Protein AF-A0ABD0QQ56-F1 (afdb_monomer)

Foldseek 3Di:
DADWDKDWDKDWDDQPPPPPDDDDDPPCPGPRDIDTDIDIDGDDPDDPDPPPPPDDDDDDDWDFDADPVRHTPDTDD

Organism: Cirrhinus mrigala (NCBI:txid683832)

Radius of gyration: 23.87 Å; Cα contacts (8 Å, |Δi|>4): 67; chains: 1; bounding box: 57×42×49 Å

Solvent-accessible surface area (backbone atoms only — not comparable to full-atom values): 5565 Å² total; per-residue (Å²): 140,84,75,65,54,69,52,67,48,80,42,76,42,79,57,77,82,67,88,67,77,94,74,94,64,101,75,72,76,63,66,66,49,67,43,77,52,65,49,74,40,78,69,75,91,71,77,84,74,78,82,59,93,83,66,91,72,84,80,92,81,86,54,72,43,62,48,98,88,66,48,80,77,43,68,69,133

InterPro domains:
  IPR001067 Nuclear translocator [PR00785] (1-20)
  IPR001067 Nuclear translocator [PR00785] (34-50)
  IPR001067 Nuclear translocator [PR00785] (61-77)
  IPR050933 Circadian Clock Transcription Factors [PTHR23042] (1-77)

Structure (mmCIF, N/CA/C/O backbone):
data_AF-A0ABD0QQ56-F1
#
_entry.id   AF-A0ABD0QQ56-F1
#
loop_
_atom_site.group_PDB
_atom_site.id
_atom_site.type_symbol
_atom_site.label_atom_id
_atom_site.label_alt_id
_atom_site.label_comp_id
_atom_site.label_asym_id
_atom_site.label_entity_id
_atom_site.label_seq_id
_atom_site.pdbx_PDB_ins_code
_atom_site.Cartn_x
_atom_site.Cartn_y
_atom_site.Cartn_z
_atom_site.occupancy
_atom_site.B_iso_or_equiv
_atom_site.auth_seq_id
_atom_site.auth_comp_id
_atom_site.auth_asym_id
_atom_site.auth_atom_id
_atom_site.pdbx_PDB_model_num
ATOM 1 N N . PHE A 1 1 ? 12.078 -5.727 13.436 1.00 85.69 1 PHE A N 1
ATOM 2 C CA . PHE A 1 1 ? 11.360 -5.563 12.153 1.00 85.69 1 PHE A CA 1
ATOM 3 C C . PHE A 1 1 ? 10.589 -4.244 12.182 1.00 85.69 1 PHE A C 1
ATOM 5 O O . PHE A 1 1 ? 10.175 -3.856 13.268 1.00 85.69 1 PHE A O 1
ATOM 12 N N . CYS A 1 2 ? 10.429 -3.548 11.051 1.00 91.69 2 CYS A N 1
ATOM 13 C CA . CYS A 1 2 ? 9.608 -2.333 10.927 1.00 91.69 2 CYS A CA 1
ATOM 14 C C . CYS A 1 2 ? 8.816 -2.342 9.605 1.00 91.69 2 CYS A C 1
ATOM 16 O O . CYS A 1 2 ? 9.242 -2.982 8.643 1.00 91.69 2 CYS A O 1
ATOM 18 N N . THR A 1 3 ? 7.676 -1.644 9.561 1.00 92.62 3 THR A N 1
ATOM 19 C CA . THR A 1 3 ? 6.831 -1.531 8.359 1.00 92.62 3 THR A CA 1
ATOM 20 C C . THR A 1 3 ? 7.268 -0.338 7.508 1.00 92.62 3 THR A C 1
ATOM 22 O O . THR A 1 3 ? 7.227 0.798 7.975 1.00 92.62 3 THR A O 1
ATOM 25 N N . ILE A 1 4 ? 7.664 -0.584 6.256 1.00 95.38 4 ILE A N 1
ATOM 26 C CA . ILE A 1 4 ? 8.106 0.449 5.306 1.00 95.38 4 ILE A CA 1
ATOM 27 C C . ILE A 1 4 ? 7.086 0.587 4.174 1.00 95.38 4 ILE A C 1
ATOM 29 O O . ILE A 1 4 ? 6.756 -0.392 3.510 1.00 95.38 4 ILE A O 1
ATOM 33 N N . HIS A 1 5 ? 6.628 1.814 3.921 1.00 94.38 5 HIS A N 1
ATOM 34 C CA . HIS A 1 5 ? 5.834 2.144 2.743 1.00 94.38 5 HIS A CA 1
ATOM 35 C C . HIS A 1 5 ? 6.772 2.503 1.585 1.00 94.38 5 HIS A C 1
ATOM 37 O O . HIS A 1 5 ? 7.437 3.542 1.615 1.00 94.38 5 HIS A O 1
ATOM 43 N N . SER A 1 6 ? 6.840 1.631 0.582 1.00 96.19 6 SER A N 1
ATOM 44 C CA . SER A 1 6 ? 7.676 1.819 -0.605 1.00 96.19 6 SER A CA 1
ATOM 45 C C . SER A 1 6 ? 6.864 2.400 -1.757 1.00 96.19 6 SER A C 1
ATOM 47 O O . SER A 1 6 ? 5.857 1.826 -2.158 1.00 96.19 6 SER A O 1
ATOM 49 N N . THR A 1 7 ? 7.323 3.510 -2.331 1.00 97.38 7 THR A N 1
ATOM 50 C CA . THR A 1 7 ? 6.756 4.087 -3.559 1.00 97.38 7 THR A CA 1
ATOM 51 C C . THR A 1 7 ? 7.835 4.116 -4.632 1.00 97.38 7 THR A C 1
ATOM 53 O O . THR A 1 7 ? 8.934 4.615 -4.383 1.00 97.38 7 THR A O 1
ATOM 56 N N . GLY A 1 8 ? 7.548 3.590 -5.821 1.00 96.94 8 GLY A N 1
ATOM 57 C CA . GLY A 1 8 ? 8.544 3.453 -6.879 1.00 96.94 8 GLY A CA 1
ATOM 58 C C . GLY A 1 8 ? 7.950 3.141 -8.245 1.00 96.94 8 GLY A C 1
ATOM 59 O O . GLY A 1 8 ? 6.736 3.173 -8.427 1.00 96.94 8 GLY A O 1
ATOM 60 N N . TYR A 1 9 ? 8.827 2.844 -9.198 1.00 96.44 9 TYR A N 1
ATOM 61 C CA . TYR A 1 9 ? 8.478 2.480 -10.569 1.00 96.44 9 TYR A CA 1
ATOM 62 C C . TYR A 1 9 ? 9.463 1.444 -11.123 1.00 96.44 9 TYR A C 1
ATOM 64 O O . TYR A 1 9 ? 10.622 1.381 -10.704 1.00 96.44 9 TYR A O 1
ATOM 72 N N . LEU A 1 10 ? 9.000 0.622 -12.068 1.00 93.75 10 LEU A N 1
ATOM 73 C CA . LEU A 1 10 ? 9.871 -0.283 -12.817 1.00 93.75 10 LEU A CA 1
ATOM 74 C C . LEU A 1 10 ? 10.625 0.510 -13.880 1.00 93.75 10 LEU A C 1
ATOM 76 O O . LEU A 1 10 ? 10.029 1.286 -14.630 1.00 93.75 10 LEU A O 1
ATOM 80 N N . LYS A 1 11 ? 11.936 0.307 -13.947 1.00 90.69 11 LYS A N 1
ATOM 81 C CA . LYS A 1 11 ? 12.811 0.951 -14.913 1.00 90.69 11 LYS A CA 1
ATOM 82 C C . LYS A 1 11 ? 13.633 -0.095 -15.642 1.00 90.69 11 LYS A C 1
ATOM 84 O O . LYS A 1 11 ? 14.427 -0.796 -15.021 1.00 90.69 11 LYS A O 1
ATOM 89 N N . SER A 1 12 ? 13.468 -0.143 -16.958 1.00 88.25 12 SER A N 1
ATOM 90 C CA . SER A 1 12 ? 14.421 -0.798 -17.839 1.00 88.25 12 SER A CA 1
ATOM 91 C C . SER A 1 12 ? 15.608 0.125 -18.092 1.00 88.25 12 SER A C 1
ATOM 93 O O . SER A 1 12 ? 15.470 1.342 -18.259 1.00 88.25 12 SER A O 1
ATOM 95 N N . TRP A 1 13 ? 16.790 -0.466 -18.120 1.00 80.69 13 TRP A N 1
ATOM 96 C CA . TRP A 1 13 ? 18.009 0.176 -18.564 1.00 80.69 13 TRP A CA 1
ATOM 97 C C . TRP A 1 13 ? 18.445 -0.471 -19.874 1.00 80.69 13 TRP A C 1
ATOM 99 O O . TRP A 1 13 ? 18.317 -1.690 -20.018 1.00 80.69 13 TRP A O 1
ATOM 109 N N . PRO A 1 14 ? 18.938 0.323 -20.840 1.00 72.81 14 PRO A N 1
ATOM 110 C CA . PRO A 1 14 ? 19.515 -0.246 -22.045 1.00 72.81 14 PRO A CA 1
ATOM 111 C C . PRO A 1 14 ? 20.680 -1.171 -21.661 1.00 72.81 14 PRO A C 1
ATOM 113 O O . PRO A 1 14 ? 21.340 -0.906 -20.648 1.00 72.81 14 PRO A O 1
ATOM 116 N N . PRO A 1 15 ? 20.953 -2.223 -22.454 1.00 66.81 15 PRO A N 1
ATOM 117 C CA . PRO A 1 15 ? 22.082 -3.107 -22.211 1.00 66.81 15 PRO A CA 1
ATOM 118 C C . PRO A 1 15 ? 23.343 -2.261 -22.060 1.00 66.81 15 PRO A C 1
ATOM 120 O O . PRO A 1 15 ? 23.704 -1.492 -22.959 1.00 66.81 15 PRO A O 1
ATOM 123 N N . ILE A 1 16 ? 23.989 -2.347 -20.899 1.00 60.00 16 ILE A N 1
ATOM 124 C CA . ILE A 1 16 ? 25.272 -1.686 -20.704 1.00 60.00 16 ILE A CA 1
ATOM 125 C C . ILE A 1 16 ? 26.220 -2.419 -21.649 1.00 60.00 16 ILE A C 1
ATOM 127 O O . ILE A 1 16 ? 26.489 -3.601 -21.452 1.00 60.00 16 ILE A O 1
ATOM 131 N N . LYS A 1 17 ? 26.723 -1.736 -22.685 1.00 55.84 17 LYS A N 1
ATOM 132 C CA . LYS A 1 17 ? 27.922 -2.182 -23.403 1.00 55.84 17 LYS A CA 1
ATOM 133 C C . LYS A 1 17 ? 29.090 -2.068 -22.425 1.00 55.84 17 LYS A C 1
ATOM 135 O O . LYS A 1 17 ? 29.884 -1.137 -22.504 1.00 55.84 17 LYS A O 1
ATOM 140 N N . MET A 1 18 ? 29.142 -2.944 -21.428 1.00 49.50 18 MET A N 1
ATOM 141 C CA . MET A 1 18 ? 30.364 -3.171 -20.686 1.00 49.50 18 MET A CA 1
ATOM 142 C C . MET A 1 18 ? 31.284 -3.789 -21.722 1.00 49.50 18 MET A C 1
ATOM 144 O O . MET A 1 18 ? 31.029 -4.896 -22.182 1.00 49.50 18 MET A O 1
ATOM 148 N N . GLY A 1 19 ? 32.260 -3.002 -22.178 1.00 46.88 19 GLY A N 1
ATOM 149 C CA . GLY A 1 19 ? 33.343 -3.462 -23.034 1.00 46.88 19 GLY A CA 1
ATOM 150 C C . GLY A 1 19 ? 34.204 -4.448 -22.261 1.00 46.88 19 GLY A C 1
ATOM 151 O O . GLY A 1 19 ? 35.297 -4.106 -21.829 1.00 46.88 19 GLY A O 1
ATOM 152 N N . LEU A 1 20 ? 33.651 -5.628 -22.004 1.00 44.97 20 LEU A N 1
ATOM 153 C CA . LEU A 1 20 ? 34.422 -6.814 -21.732 1.00 44.97 20 LEU A CA 1
ATOM 154 C C . LEU A 1 20 ? 34.436 -7.581 -23.045 1.00 44.97 20 LEU A C 1
ATOM 156 O O . LEU A 1 20 ? 33.383 -7.833 -23.631 1.00 44.97 20 LEU A O 1
ATOM 160 N N . ASP A 1 21 ? 35.655 -7.776 -23.517 1.00 42.41 21 ASP A N 1
ATOM 161 C CA . ASP A 1 21 ? 36.013 -8.221 -24.846 1.00 42.41 21 ASP A CA 1
ATOM 162 C C . ASP A 1 21 ? 35.246 -9.454 -25.328 1.00 42.41 21 ASP A C 1
ATOM 164 O O . ASP A 1 21 ? 34.770 -10.285 -24.556 1.00 42.41 21 ASP A O 1
ATOM 168 N N . GLU A 1 22 ? 35.159 -9.503 -26.653 1.00 50.09 22 GLU A N 1
ATOM 169 C CA . GLU A 1 22 ? 34.765 -10.619 -27.498 1.00 50.09 22 GLU A CA 1
ATOM 170 C C . GLU A 1 22 ? 35.016 -11.993 -26.852 1.00 50.09 22 GLU A C 1
ATOM 172 O O . GLU A 1 22 ? 36.157 -12.439 -26.765 1.00 50.09 22 GLU A O 1
ATOM 177 N N . ASP A 1 23 ? 33.950 -12.720 -26.510 1.00 37.78 23 ASP A N 1
ATOM 178 C CA . ASP A 1 23 ? 33.948 -14.147 -26.808 1.00 37.78 23 ASP A CA 1
ATOM 179 C C . ASP A 1 23 ? 32.548 -14.644 -27.174 1.00 37.78 23 ASP A C 1
ATOM 181 O O . ASP A 1 23 ? 31.521 -14.206 -26.649 1.00 37.78 23 ASP A O 1
ATOM 185 N N . ASN A 1 24 ? 32.546 -15.494 -28.188 1.00 47.88 24 ASN A N 1
ATOM 186 C CA . ASN A 1 24 ? 31.409 -15.963 -28.955 1.00 47.88 24 ASN A CA 1
ATOM 187 C C . ASN A 1 24 ? 30.549 -16.919 -28.126 1.00 47.88 24 ASN A C 1
ATOM 189 O O . ASN A 1 24 ? 30.975 -18.040 -27.915 1.00 47.88 24 ASN A O 1
ATOM 193 N N . GLU A 1 25 ? 29.316 -16.542 -27.780 1.00 41.41 25 GLU A N 1
ATOM 194 C CA . GLU A 1 25 ? 28.236 -17.499 -27.497 1.00 41.41 25 GLU A CA 1
ATOM 195 C C . GLU A 1 25 ? 26.912 -16.947 -28.075 1.00 41.41 25 GLU A C 1
ATOM 197 O O . GLU A 1 25 ? 26.569 -15.787 -27.820 1.00 41.41 25 GLU A O 1
ATOM 202 N N . PRO A 1 26 ? 26.149 -17.726 -28.870 1.00 43.47 26 PRO A N 1
ATOM 203 C CA . PRO A 1 26 ? 25.003 -17.232 -29.642 1.00 43.47 26 PRO A CA 1
ATOM 204 C C . PRO A 1 26 ? 23.709 -17.014 -28.834 1.00 43.47 26 PRO A C 1
ATOM 206 O O . PRO A 1 26 ? 22.652 -16.873 -29.441 1.00 43.47 26 PRO A O 1
ATOM 209 N N . ASP A 1 27 ? 23.773 -16.949 -27.500 1.00 46.03 27 ASP A N 1
ATOM 210 C CA . ASP A 1 27 ? 22.589 -16.841 -26.625 1.00 46.03 27 ASP A CA 1
ATOM 211 C C . ASP A 1 27 ? 22.657 -15.655 -25.642 1.00 46.03 27 ASP A C 1
ATOM 213 O O . ASP A 1 27 ? 21.987 -15.618 -24.613 1.00 46.03 27 ASP A O 1
ATOM 217 N N . ASN A 1 28 ? 23.484 -14.648 -25.941 1.00 50.66 28 ASN A N 1
ATOM 218 C CA . ASN A 1 28 ? 23.536 -13.412 -25.160 1.00 50.66 28 ASN A CA 1
ATOM 219 C C . ASN A 1 28 ? 22.456 -12.425 -25.637 1.00 50.66 28 ASN A C 1
ATOM 221 O O . ASN A 1 28 ? 22.755 -11.372 -26.210 1.00 50.66 28 ASN A O 1
ATOM 225 N N . GLU A 1 29 ? 21.184 -12.765 -25.412 1.00 53.06 29 GLU A N 1
ATOM 226 C CA . GLU A 1 29 ? 20.094 -11.787 -25.395 1.00 53.06 29 GLU A CA 1
ATOM 227 C C . GLU A 1 29 ? 20.402 -10.773 -24.289 1.00 53.06 29 GLU A C 1
ATOM 229 O O . GLU A 1 29 ? 20.108 -10.986 -23.113 1.00 53.06 29 GLU A O 1
ATOM 234 N N . GLY A 1 30 ? 21.093 -9.697 -24.685 1.00 49.88 30 GLY A N 1
ATOM 235 C CA . GLY A 1 30 ? 21.701 -8.712 -23.801 1.00 49.88 30 GLY A CA 1
ATOM 236 C C . GLY A 1 30 ? 20.825 -8.392 -22.599 1.00 49.88 30 GLY A C 1
ATOM 237 O O . GLY A 1 30 ? 19.636 -8.111 -22.745 1.00 49.88 30 GLY A O 1
ATOM 238 N N . CYS A 1 31 ? 21.428 -8.454 -21.413 1.00 55.62 31 CYS A N 1
ATOM 239 C CA . CYS A 1 31 ? 20.771 -8.242 -20.133 1.00 55.62 31 CYS A CA 1
ATOM 240 C C . CYS A 1 31 ? 19.970 -6.927 -20.127 1.00 55.62 31 CYS A C 1
ATOM 242 O O . CYS A 1 31 ? 20.476 -5.846 -19.827 1.00 55.62 31 CYS A O 1
ATOM 244 N N . ASN A 1 32 ? 18.686 -7.006 -20.474 1.00 64.19 32 ASN A N 1
ATOM 245 C CA . ASN A 1 32 ? 17.748 -5.907 -20.329 1.00 64.19 32 ASN A CA 1
ATOM 246 C C . ASN A 1 32 ? 17.499 -5.760 -18.828 1.00 64.19 32 ASN A C 1
ATOM 248 O O . ASN A 1 32 ? 16.633 -6.419 -18.254 1.00 64.19 32 ASN A O 1
ATOM 252 N N . LEU A 1 33 ? 18.327 -4.954 -18.165 1.00 75.75 33 LEU A N 1
ATOM 253 C CA . LEU A 1 33 ? 18.264 -4.749 -16.724 1.00 75.75 33 LEU A CA 1
ATOM 254 C C . LEU A 1 33 ? 16.971 -3.995 -16.396 1.00 75.75 33 LEU A C 1
ATOM 256 O O . LEU A 1 33 ? 16.910 -2.775 -16.520 1.00 75.75 33 LEU A O 1
ATOM 260 N N . SER A 1 34 ? 15.927 -4.717 -15.993 1.00 86.12 34 SER A N 1
ATOM 261 C CA . SE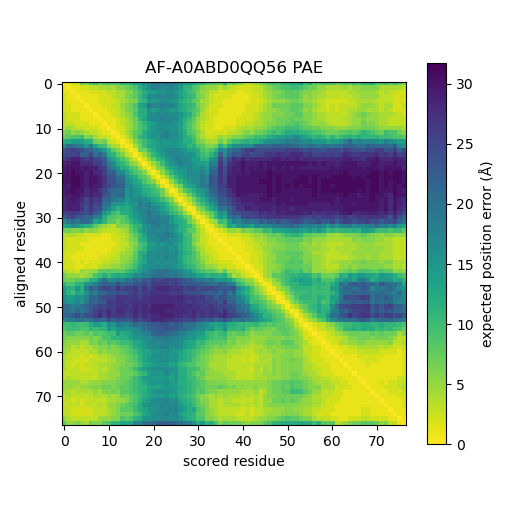R A 1 34 ? 14.702 -4.135 -15.444 1.00 86.12 34 SER A CA 1
ATOM 262 C C . SER A 1 34 ? 14.746 -4.212 -13.922 1.00 86.12 34 SER A C 1
ATOM 264 O O . SER A 1 34 ? 14.868 -5.300 -13.359 1.00 86.12 34 SER A O 1
ATOM 266 N N . CYS A 1 35 ? 14.679 -3.068 -13.242 1.00 90.56 35 CYS A N 1
ATOM 267 C CA . CYS A 1 35 ? 14.695 -3.006 -11.784 1.00 90.56 35 CYS A CA 1
ATOM 268 C C . CYS A 1 35 ? 13.601 -2.093 -11.227 1.00 90.56 35 CYS A C 1
ATOM 270 O O . CYS A 1 35 ? 13.160 -1.140 -11.870 1.00 90.56 35 CYS A O 1
ATOM 272 N N . LEU A 1 36 ? 13.163 -2.37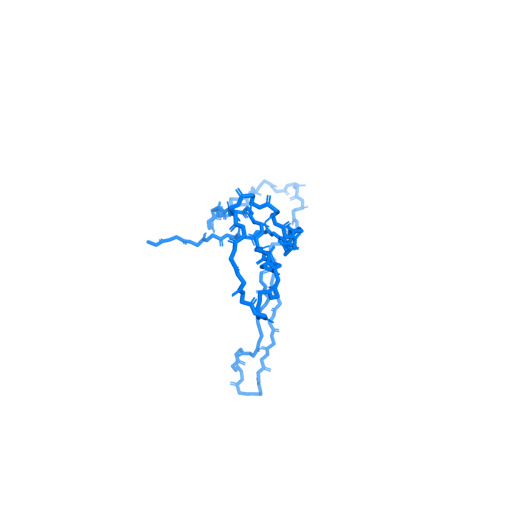9 -9.999 1.00 94.50 36 LEU A N 1
ATOM 273 C CA . LEU A 1 36 ? 12.326 -1.464 -9.233 1.00 94.50 36 LEU A CA 1
ATOM 274 C C . LEU A 1 36 ? 13.213 -0.379 -8.622 1.00 94.50 36 LEU A C 1
ATOM 276 O O . LEU A 1 36 ? 14.081 -0.668 -7.800 1.00 94.50 36 LEU A O 1
ATOM 280 N N . VAL A 1 37 ? 12.954 0.874 -8.979 1.00 96.12 37 VAL A N 1
ATOM 281 C CA . VAL A 1 37 ? 13.531 2.036 -8.300 1.00 96.12 37 VAL A CA 1
ATOM 282 C C . VAL A 1 37 ? 12.472 2.580 -7.352 1.00 96.12 37 VAL A C 1
ATOM 284 O O . VAL A 1 37 ? 11.411 3.018 -7.796 1.00 96.12 37 VAL A O 1
ATOM 287 N N . ALA A 1 38 ? 12.736 2.536 -6.046 1.00 97.94 38 ALA A N 1
ATOM 288 C CA . ALA A 1 38 ? 11.760 2.914 -5.028 1.00 97.94 38 ALA A CA 1
ATOM 289 C C . ALA A 1 38 ? 12.377 3.700 -3.868 1.00 97.94 38 ALA A C 1
ATOM 291 O O . ALA A 1 38 ? 13.556 3.563 -3.548 1.00 97.94 38 ALA A O 1
ATOM 292 N N . ILE A 1 39 ? 11.535 4.500 -3.215 1.00 98.12 39 ILE A N 1
ATOM 293 C CA . ILE A 1 39 ? 11.81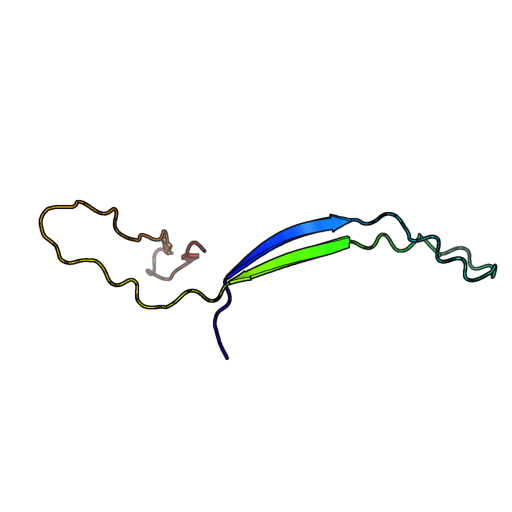5 5.184 -1.953 1.00 98.12 39 ILE A CA 1
ATOM 294 C C . ILE A 1 39 ? 11.012 4.487 -0.858 1.00 98.12 39 ILE A C 1
ATOM 296 O O . ILE A 1 39 ? 9.787 4.404 -0.956 1.00 98.12 39 ILE A O 1
ATOM 300 N N . GLY A 1 40 ? 11.691 4.028 0.193 1.00 96.94 40 GLY A N 1
ATOM 301 C CA . GLY A 1 40 ? 11.060 3.497 1.400 1.00 96.94 40 GLY A CA 1
ATOM 302 C C . GLY A 1 40 ? 10.841 4.590 2.445 1.00 96.94 40 GLY A C 1
ATOM 303 O O . GLY A 1 40 ? 11.772 5.316 2.789 1.00 96.94 40 GLY A O 1
ATOM 304 N N . ARG A 1 41 ? 9.619 4.708 2.968 1.00 94.94 41 ARG A N 1
ATOM 305 C CA . ARG A 1 41 ? 9.254 5.634 4.049 1.00 94.94 41 ARG A CA 1
ATOM 306 C C . ARG A 1 41 ? 8.756 4.871 5.269 1.00 94.94 41 ARG A C 1
ATOM 308 O O . ARG A 1 41 ? 7.853 4.046 5.159 1.00 94.94 41 ARG A O 1
ATOM 315 N N . LEU A 1 42 ? 9.290 5.200 6.441 1.00 93.62 42 LEU A N 1
ATOM 316 C CA . LEU A 1 42 ? 8.742 4.749 7.718 1.00 93.62 42 LEU A CA 1
ATOM 317 C C . LEU A 1 42 ? 7.600 5.696 8.120 1.00 93.62 42 LEU A C 1
ATOM 319 O O . LEU A 1 42 ? 7.852 6.870 8.387 1.00 93.62 42 LEU A O 1
ATOM 323 N N . HIS A 1 43 ? 6.357 5.209 8.139 1.00 86.44 43 HIS A N 1
ATOM 324 C CA . HIS A 1 43 ? 5.215 5.995 8.620 1.00 86.44 43 HIS A CA 1
ATOM 325 C C . HIS A 1 43 ? 5.001 5.754 10.123 1.00 86.44 43 HIS A C 1
ATOM 327 O O . HIS A 1 43 ? 4.927 4.597 10.539 1.00 86.44 43 HIS A O 1
ATOM 333 N N . PRO A 1 44 ? 4.890 6.808 10.953 1.00 79.44 44 PRO A N 1
ATOM 334 C CA . PRO A 1 44 ? 4.546 6.650 12.360 1.00 79.44 44 PRO A CA 1
ATOM 335 C C . PRO A 1 44 ? 3.106 6.134 12.508 1.00 79.44 44 PRO A C 1
ATOM 337 O O . PRO A 1 44 ? 2.190 6.632 11.862 1.00 79.44 44 PRO A O 1
ATOM 340 N N . HIS A 1 45 ? 2.900 5.146 13.384 1.00 71.25 45 HIS A N 1
ATOM 341 C CA . HIS A 1 45 ? 1.587 4.524 13.622 1.00 71.25 45 HIS A CA 1
ATOM 342 C C . HIS A 1 45 ? 0.572 5.442 14.323 1.00 71.25 45 HIS A C 1
ATOM 344 O O . HIS A 1 45 ? -0.617 5.137 14.351 1.00 71.25 45 HIS A O 1
ATOM 350 N N . ILE A 1 46 ? 1.031 6.553 14.901 1.00 68.44 46 ILE A N 1
ATOM 351 C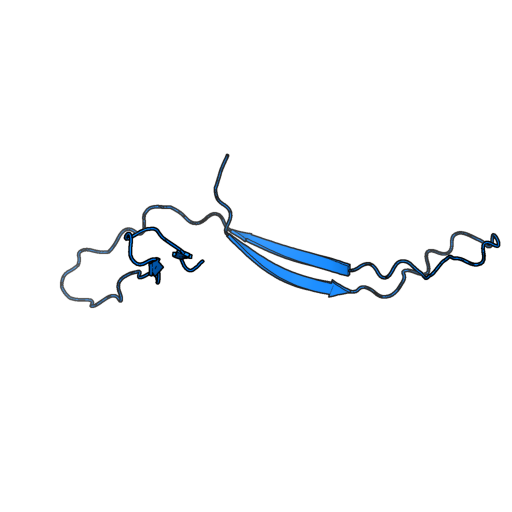 CA . ILE A 1 46 ? 0.191 7.513 15.611 1.00 68.44 46 ILE A CA 1
ATOM 352 C C . ILE A 1 46 ? 0.117 8.768 14.752 1.00 68.44 46 ILE A C 1
ATOM 354 O O . ILE A 1 46 ? 1.109 9.479 14.604 1.00 68.44 46 ILE A O 1
ATOM 358 N N . VAL A 1 47 ? -1.064 9.052 14.207 1.00 64.19 47 VAL A N 1
ATOM 359 C CA . VAL A 1 47 ? -1.401 10.398 13.743 1.00 64.19 47 VAL A CA 1
ATOM 360 C C . VAL A 1 47 ? -1.961 11.126 14.965 1.00 64.19 47 VAL A C 1
ATOM 362 O O . VAL A 1 47 ? -3.080 10.806 15.371 1.00 64.19 47 VAL A O 1
ATOM 365 N N . PRO A 1 48 ? -1.229 12.053 15.610 1.00 59.97 48 PRO A N 1
ATOM 366 C CA . PRO A 1 48 ? -1.845 12.901 16.615 1.00 59.97 48 PRO A CA 1
ATOM 367 C C . PRO A 1 48 ? -2.901 13.747 15.903 1.00 59.97 48 PRO A C 1
ATOM 369 O O . PRO A 1 48 ? -2.570 14.672 15.165 1.00 59.97 48 PRO A O 1
ATOM 372 N N . GLN A 1 49 ? -4.178 13.399 16.068 1.00 63.56 49 GLN A N 1
ATOM 373 C CA . GLN A 1 49 ? -5.247 14.294 15.650 1.00 63.56 49 GLN A CA 1
ATOM 374 C C . GLN A 1 49 ? -5.232 15.499 16.596 1.00 63.56 49 GLN A C 1
ATOM 376 O O . GLN A 1 49 ? -5.340 15.311 17.811 1.00 63.56 49 GLN A O 1
ATOM 381 N N . PRO A 1 50 ? -5.098 16.735 16.090 1.00 61.88 50 PRO A N 1
ATOM 382 C CA . PRO A 1 50 ? -5.310 17.897 16.930 1.00 61.88 50 PRO A CA 1
ATOM 383 C C . PRO A 1 50 ? -6.787 17.920 17.348 1.00 61.88 50 PRO A C 1
ATOM 385 O O . PRO A 1 50 ? -7.666 18.126 16.519 1.00 61.88 50 PRO A O 1
ATOM 388 N N . MET A 1 51 ? -7.060 17.731 18.642 1.00 59.47 51 MET A N 1
ATOM 389 C CA . MET A 1 51 ? -8.396 17.861 19.255 1.00 59.47 51 MET A CA 1
ATOM 390 C C . MET A 1 51 ? -8.930 19.310 19.266 1.00 59.47 51 MET A C 1
ATOM 392 O O . MET A 1 51 ? -9.924 19.596 19.931 1.00 59.47 51 MET A O 1
ATOM 396 N N . ASN A 1 52 ? -8.279 20.249 18.572 1.00 62.06 52 ASN A N 1
ATOM 397 C CA . ASN A 1 52 ? -8.638 21.662 18.630 1.00 62.06 52 ASN A CA 1
ATOM 398 C C . ASN A 1 52 ? -9.930 21.894 17.833 1.00 62.06 52 ASN A C 1
ATOM 400 O O . ASN A 1 52 ? -9.940 21.819 16.605 1.00 62.06 52 ASN A O 1
ATOM 404 N N . GLY A 1 53 ? -11.012 22.146 18.573 1.00 64.38 53 GLY A N 1
ATOM 405 C CA . GLY A 1 53 ? -12.416 22.015 18.169 1.00 64.38 53 GLY A CA 1
ATOM 406 C C . GLY A 1 53 ? -12.951 22.919 17.055 1.00 64.38 53 GLY A C 1
ATOM 407 O O . GLY A 1 53 ? -14.155 22.896 16.830 1.00 64.38 53 GLY A O 1
ATOM 408 N N . ASP A 1 54 ? -12.099 23.650 16.333 1.00 72.56 54 ASP A N 1
ATOM 409 C CA . ASP A 1 54 ? -12.521 24.586 15.280 1.00 72.56 54 ASP A CA 1
ATOM 410 C C . ASP A 1 54 ? -12.092 24.179 13.858 1.00 72.56 54 ASP A C 1
ATOM 412 O O . ASP A 1 54 ? -12.571 24.756 12.881 1.00 72.56 54 ASP A O 1
ATOM 416 N N . ILE A 1 55 ? -11.218 23.175 13.695 1.00 80.00 55 ILE A N 1
ATOM 417 C CA . ILE A 1 55 ? -10.718 22.762 12.372 1.00 80.00 55 ILE A CA 1
ATOM 418 C C . ILE A 1 55 ? -11.261 21.381 12.008 1.00 80.00 55 ILE A C 1
ATOM 420 O O . ILE A 1 55 ? -10.907 20.368 12.610 1.00 80.00 55 ILE A O 1
ATOM 424 N N . ARG A 1 56 ? -12.091 21.319 10.961 1.00 79.38 56 ARG A N 1
ATOM 425 C CA . ARG A 1 56 ? -12.580 20.050 10.410 1.00 79.38 56 ARG A CA 1
ATOM 426 C C . ARG A 1 56 ? -11.495 19.396 9.550 1.00 79.38 56 ARG A C 1
ATOM 428 O O . ARG A 1 56 ? -11.288 19.782 8.403 1.00 79.38 56 ARG A O 1
ATOM 435 N N . VAL A 1 57 ? -10.830 18.385 10.100 1.00 80.12 57 VAL A N 1
ATOM 436 C CA . VAL A 1 57 ? -9.859 17.539 9.387 1.00 80.12 57 VAL A CA 1
ATOM 437 C C . VAL A 1 57 ? -10.573 16.316 8.802 1.00 80.12 57 VAL A C 1
ATOM 439 O O . VAL A 1 57 ? -11.471 15.761 9.436 1.00 80.12 57 VAL A O 1
ATOM 442 N N . LYS A 1 58 ? -10.194 15.884 7.591 1.00 83.06 58 LYS A N 1
ATOM 443 C CA . LYS A 1 58 ? -10.715 14.635 7.014 1.00 83.06 58 LYS A CA 1
ATOM 444 C C . LYS A 1 58 ? -10.166 13.437 7.812 1.00 83.06 58 LYS A C 1
ATOM 446 O O . LYS A 1 58 ? -8.949 13.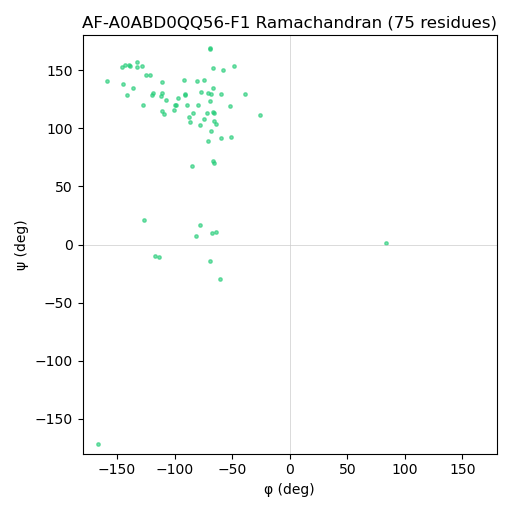371 7.993 1.00 83.06 58 LYS A O 1
ATOM 451 N N . PRO A 1 59 ? -11.013 12.493 8.262 1.00 82.94 59 PRO A N 1
ATOM 452 C CA . PRO A 1 59 ? -10.532 11.289 8.925 1.00 82.94 59 PRO A CA 1
ATOM 453 C C . PRO A 1 59 ? -9.746 10.395 7.958 1.00 82.94 59 PRO A C 1
ATOM 455 O O . PRO A 1 59 ? -9.985 10.387 6.749 1.00 82.94 59 PRO A O 1
ATOM 458 N N . T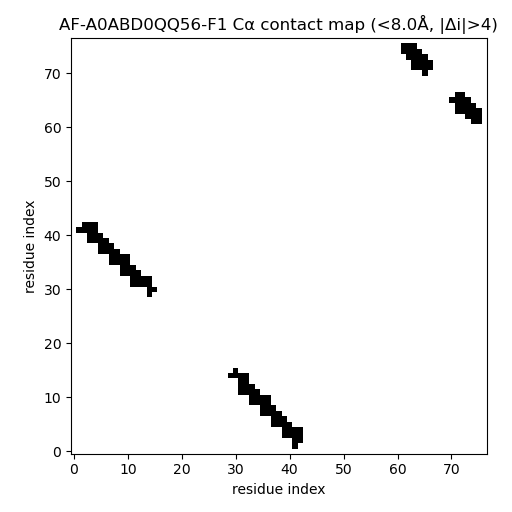HR A 1 60 ? -8.811 9.624 8.512 1.00 86.25 60 THR A N 1
ATOM 459 C CA . THR A 1 60 ? -8.170 8.517 7.797 1.00 86.25 60 THR A CA 1
ATOM 460 C C . THR A 1 60 ? -9.182 7.386 7.632 1.00 86.25 60 THR A C 1
ATOM 462 O O . THR A 1 60 ? -9.816 6.978 8.603 1.00 86.25 60 THR A O 1
ATOM 465 N N . GLU A 1 61 ? -9.323 6.875 6.414 1.00 90.69 61 GLU A N 1
ATOM 466 C CA . GLU A 1 61 ? -10.289 5.841 6.032 1.00 90.69 61 GLU A CA 1
ATOM 467 C C . GLU A 1 61 ? -9.571 4.764 5.206 1.00 90.69 61 GLU A C 1
ATOM 469 O O . GLU A 1 61 ? -8.524 5.043 4.624 1.00 90.69 61 GLU A O 1
ATOM 474 N N . TYR A 1 62 ? -10.132 3.554 5.160 1.00 95.06 62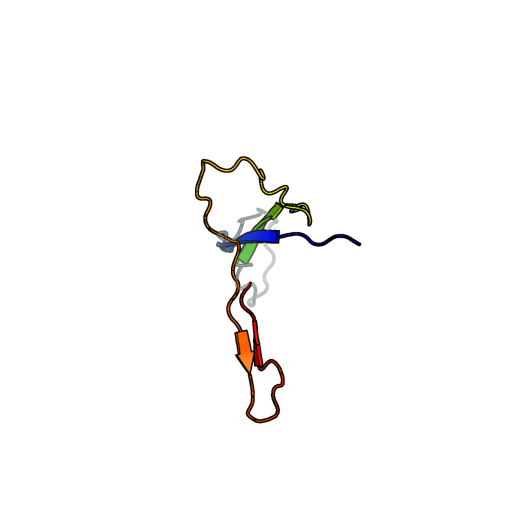 TYR A N 1
ATOM 475 C CA . TYR A 1 62 ? -9.646 2.431 4.352 1.00 95.06 62 TYR A CA 1
ATOM 476 C C . TYR A 1 62 ? -10.848 1.635 3.815 1.00 95.06 62 TYR A C 1
ATOM 478 O O . TYR A 1 62 ? -11.938 1.668 4.399 1.00 95.06 62 TYR A O 1
ATOM 486 N N . VAL A 1 63 ? -10.678 0.932 2.701 1.00 97.75 63 VAL A N 1
ATOM 487 C CA . VAL A 1 63 ? -11.730 0.178 2.009 1.00 97.75 63 VAL A CA 1
ATOM 488 C C . VAL A 1 63 ? -11.483 -1.320 2.136 1.00 97.75 63 VAL A C 1
ATOM 490 O O . VAL A 1 63 ? -10.416 -1.829 1.803 1.00 97.75 63 VAL A O 1
ATOM 493 N N . SER A 1 64 ? -12.517 -2.062 2.534 1.00 98.44 64 SER A N 1
ATOM 494 C CA . SER A 1 64 ? -12.484 -3.525 2.586 1.00 98.44 64 SER A CA 1
ATOM 495 C C . SER A 1 64 ? -13.666 -4.165 1.858 1.00 98.44 64 SER A C 1
ATOM 497 O O . SER A 1 64 ? -14.738 -3.573 1.719 1.00 98.44 64 SER A O 1
ATOM 499 N N . ARG A 1 65 ? -13.473 -5.396 1.372 1.00 98.56 65 ARG A N 1
ATOM 500 C CA . ARG A 1 65 ? -14.555 -6.264 0.878 1.00 98.56 65 ARG A CA 1
ATOM 501 C C . ARG A 1 65 ? -14.568 -7.561 1.672 1.00 98.56 65 ARG A C 1
ATOM 503 O O . ARG A 1 65 ? -13.503 -8.071 2.022 1.00 98.56 65 ARG A O 1
ATOM 510 N N . HIS A 1 66 ? -15.761 -8.111 1.888 1.00 98.75 66 HIS A N 1
ATOM 511 C CA . HIS A 1 66 ? -15.966 -9.322 2.681 1.00 98.75 66 HIS A CA 1
ATOM 512 C C . HIS A 1 66 ? -16.718 -10.395 1.890 1.00 98.75 66 HIS A C 1
ATOM 514 O O . HIS A 1 66 ? -17.584 -10.081 1.072 1.00 98.75 66 HIS A O 1
ATOM 520 N N . ALA A 1 67 ? -16.384 -11.658 2.144 1.00 98.56 67 ALA A N 1
ATOM 521 C CA . ALA A 1 67 ? -17.197 -12.797 1.741 1.00 98.56 67 ALA A CA 1
ATOM 522 C C . ALA A 1 67 ? -18.503 -12.852 2.559 1.00 98.56 67 ALA A C 1
ATOM 524 O O . ALA A 1 67 ? -18.657 -12.149 3.558 1.00 98.56 67 ALA A O 1
ATOM 525 N N . ILE A 1 68 ? -19.446 -13.708 2.147 1.00 98.50 68 ILE A N 1
ATOM 526 C CA . ILE A 1 68 ? -20.762 -13.854 2.807 1.00 98.50 68 ILE A CA 1
ATOM 527 C C . ILE A 1 68 ? -20.615 -14.298 4.272 1.00 98.50 68 ILE A C 1
ATOM 529 O O . ILE A 1 68 ? -21.423 -13.926 5.115 1.00 98.50 68 ILE A O 1
ATOM 533 N N . ASP A 1 6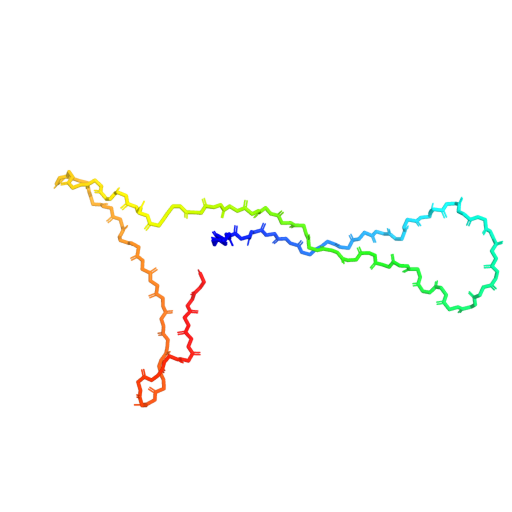9 ? -19.561 -15.050 4.591 1.00 98.19 69 ASP A N 1
ATOM 534 C CA . ASP A 1 69 ? -19.233 -15.470 5.956 1.00 98.19 69 ASP A CA 1
ATOM 535 C C . ASP A 1 69 ? -18.498 -14.391 6.780 1.00 98.19 69 ASP A C 1
ATOM 537 O O . ASP A 1 69 ? -18.050 -14.661 7.892 1.00 98.19 69 ASP A O 1
ATOM 541 N N . GLY A 1 70 ? -18.363 -13.170 6.248 1.00 98.19 70 GLY A N 1
ATOM 542 C CA . GLY A 1 70 ? -17.759 -12.020 6.921 1.00 98.19 70 GLY A CA 1
ATOM 543 C C . GLY A 1 70 ? -16.233 -11.952 6.846 1.00 98.19 70 GLY A C 1
ATOM 544 O O . GLY A 1 70 ? -15.644 -11.023 7.393 1.00 98.19 70 GLY A O 1
ATOM 545 N N . LYS A 1 71 ? -15.559 -12.892 6.173 1.00 98.44 71 LYS A N 1
ATOM 546 C CA . LYS A 1 71 ? -14.093 -12.868 6.046 1.00 98.44 71 LYS A CA 1
ATOM 547 C C . LYS A 1 71 ? -13.626 -11.806 5.055 1.00 98.44 71 LYS A C 1
ATOM 549 O O . LYS A 1 71 ? -14.228 -11.646 3.996 1.00 98.44 71 LYS A O 1
ATOM 554 N N . PHE A 1 72 ? -12.520 -11.126 5.363 1.00 98.38 72 PHE A N 1
ATOM 555 C CA . PHE A 1 72 ? -11.874 -10.196 4.434 1.00 98.38 72 PHE A CA 1
ATOM 556 C C . PHE A 1 72 ? -11.439 -10.912 3.149 1.00 98.38 72 PHE A C 1
ATOM 558 O O . PHE A 1 72 ? -10.739 -11.921 3.197 1.00 98.38 72 PHE A O 1
ATOM 565 N N . VAL A 1 73 ? -11.818 -10.353 2.001 1.00 98.19 73 VAL A N 1
ATOM 566 C CA . VAL A 1 73 ? -11.346 -10.774 0.668 1.00 98.19 73 VAL A CA 1
ATOM 567 C C . VAL A 1 73 ? -10.560 -9.673 -0.046 1.00 98.19 73 VAL A C 1
ATOM 569 O O . VAL A 1 73 ? -9.955 -9.913 -1.087 1.00 98.19 73 VAL A O 1
ATOM 572 N N . PHE A 1 74 ? -10.578 -8.454 0.495 1.00 98.25 74 PHE A N 1
ATOM 573 C CA . PHE A 1 74 ? -9.788 -7.319 0.034 1.00 98.25 74 PHE A CA 1
ATOM 574 C C . PHE A 1 74 ? -9.663 -6.293 1.161 1.00 98.25 74 PHE A C 1
ATOM 576 O O . PHE A 1 74 ? -10.645 -6.037 1.861 1.00 98.25 74 PHE A O 1
ATOM 583 N N . VAL A 1 75 ? -8.484 -5.693 1.278 1.00 97.75 75 VAL A N 1
ATOM 584 C CA . VAL A 1 75 ? -8.197 -4.484 2.056 1.00 97.75 75 VAL A CA 1
ATOM 585 C C . VAL A 1 75 ? -7.307 -3.627 1.158 1.00 97.75 75 VAL A C 1
ATOM 587 O O . VAL A 1 75 ? -6.426 -4.176 0.490 1.00 97.75 75 VAL A O 1
ATOM 590 N N . ASP A 1 76 ? -7.578 -2.330 1.063 1.00 95.44 76 ASP A N 1
ATOM 591 C CA . A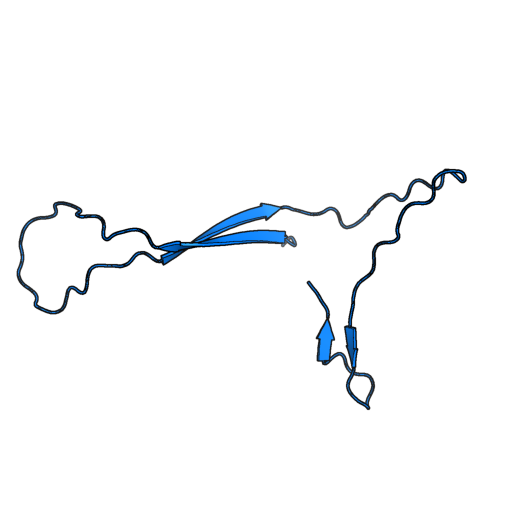SP A 1 76 ? -6.704 -1.408 0.339 1.00 95.44 76 ASP A CA 1
ATOM 592 C C . ASP A 1 76 ? -5.355 -1.202 1.054 1.00 95.44 76 ASP A C 1
ATOM 594 O O . ASP A 1 76 ? -5.122 -1.695 2.161 1.00 95.44 76 ASP A O 1
ATOM 598 N N . GLN A 1 77 ? -4.423 -0.579 0.329 1.00 85.88 77 GLN A N 1
ATOM 599 C CA . GLN A 1 77 ? -3.013 -0.437 0.697 1.00 85.88 77 GLN A CA 1
ATOM 600 C C . GLN A 1 77 ? -2.713 0.930 1.312 1.00 85.88 77 GLN A C 1
ATOM 602 O O . GLN A 1 77 ? -3.222 1.936 0.769 1.00 85.88 77 GLN A O 1
#

Mean predicted aligned error: 11.97 Å

pLDDT: mean 78.63, std 19.26, range [37.78, 98.75]

Secondary structure (DSSP, 8-state):
---EEEEEEEEEE------------TT-----EEEEEEEEEE--S-------TT--PPPP---EEE-TTS-EEEE--

Sequence (77 aa):
FCTIHSTGYLKSWPPIKMGLDEDNEPDNEGCNLSCLVAIGRLHPHIVPQPMNGDIRVKPTEYVSRHAIDGKFVFVDQ